Protein AF-R8CMN1-F1 (afdb_monomer_lite)

Foldseek 3Di:
DDDDPDPDPDDPPVVVVVVVVVVVVVVVCCVVPVADADDQDDDDDPDDDDPPDPPDDDDSVVVRVVVRVVRVVVVVCCVPVPD

Secondary structure (DSSP, 8-state):
-PPP-SSSPPP-HHHHHHHHHHHHHHHHHHHHHSS--PPP------S--TT--TT----HHHHHHHHHHHHHHHHHHHHHH--

Sequence (83 aa):
MTKQLSFLPKIDRTATQEKLEGVLESVRIYRQFGMIRKEMKVTSSYEMREHGPTHTVGKPLEDVAIANLQQSEHEEWLDTEYP

Structure (mmCIF, N/CA/C/O backbone):
data_AF-R8C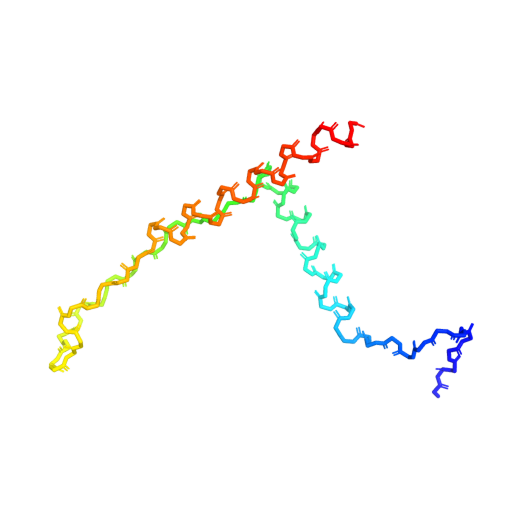MN1-F1
#
_entry.id   AF-R8CMN1-F1
#
loop_
_atom_site.group_PDB
_atom_site.id
_atom_site.type_symbol
_atom_site.label_atom_id
_atom_site.label_alt_id
_atom_site.label_comp_id
_atom_site.label_asym_id
_atom_site.label_entity_id
_atom_site.label_seq_id
_atom_site.pdbx_PDB_ins_code
_atom_site.Cartn_x
_atom_site.Cartn_y
_atom_site.Cartn_z
_atom_site.occupancy
_atom_site.B_iso_or_equiv
_atom_site.auth_seq_id
_atom_site.auth_comp_id
_atom_site.auth_asym_id
_atom_site.auth_atom_id
_atom_site.pdbx_PDB_model_num
ATOM 1 N N . MET A 1 1 ? -21.111 -20.877 21.088 1.00 41.69 1 MET A N 1
ATOM 2 C CA . MET A 1 1 ? -21.057 -19.670 20.232 1.00 41.69 1 MET A CA 1
ATOM 3 C C . MET A 1 1 ? -21.263 -18.443 21.107 1.00 41.69 1 MET A C 1
ATOM 5 O O . MET A 1 1 ? -22.291 -18.352 21.764 1.00 41.69 1 MET A O 1
ATOM 9 N N . THR A 1 2 ? -20.277 -17.550 21.186 1.00 55.66 2 THR A N 1
ATOM 10 C CA . THR A 1 2 ? -20.326 -16.336 22.015 1.00 55.66 2 THR A CA 1
ATOM 11 C C . THR A 1 2 ? -21.274 -15.301 21.400 1.00 55.66 2 THR A C 1
ATOM 13 O 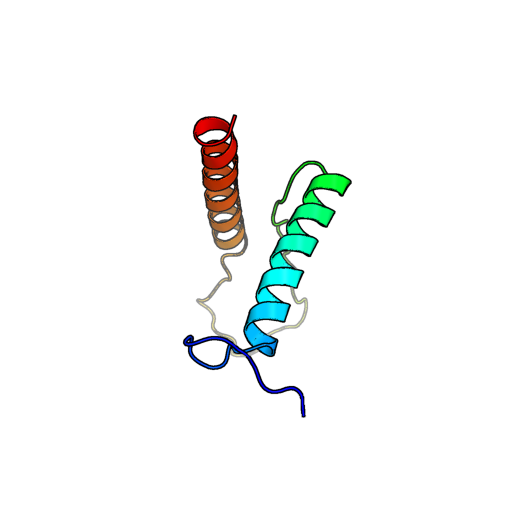O . THR A 1 2 ? -21.094 -14.868 20.262 1.00 55.66 2 THR A O 1
ATOM 16 N N . LYS A 1 3 ? -22.330 -14.956 22.146 1.00 65.38 3 LYS A N 1
ATOM 17 C CA . LYS A 1 3 ? -23.405 -14.035 21.75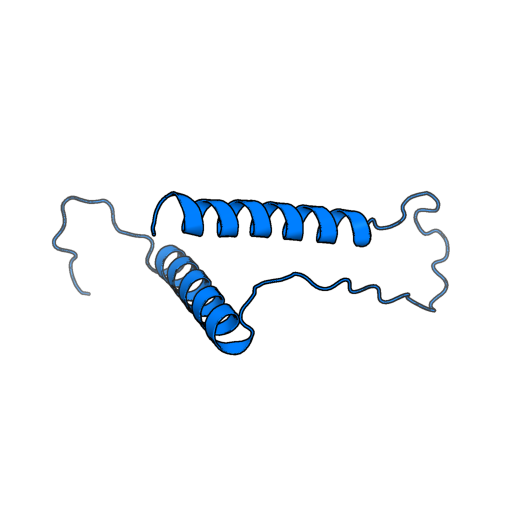4 1.00 65.38 3 LYS A CA 1
ATOM 18 C C . LYS A 1 3 ? -22.917 -12.594 21.967 1.00 65.38 3 LYS A C 1
ATOM 20 O O . LYS A 1 3 ? -22.518 -12.247 23.073 1.00 65.38 3 LYS A O 1
ATOM 25 N N . GLN A 1 4 ? -22.886 -11.786 20.908 1.00 66.31 4 GLN A N 1
ATOM 26 C CA . GLN A 1 4 ? -22.438 -10.390 20.965 1.00 66.31 4 GLN A CA 1
ATOM 27 C C . GLN A 1 4 ? -23.475 -9.534 21.717 1.00 66.31 4 GLN A C 1
ATOM 29 O O . GLN A 1 4 ? -24.650 -9.543 21.360 1.00 66.31 4 GLN A O 1
ATOM 34 N N . LEU A 1 5 ? -23.035 -8.821 22.760 1.00 64.25 5 LEU A N 1
ATOM 35 C CA . LEU A 1 5 ? -23.836 -7.929 23.615 1.00 64.25 5 LEU A CA 1
ATOM 36 C C . LEU A 1 5 ? -23.785 -6.471 23.115 1.00 64.25 5 LEU A C 1
ATOM 38 O O . LEU A 1 5 ? -23.464 -5.563 23.876 1.00 64.25 5 LEU A O 1
ATOM 42 N N . SER A 1 6 ? -24.046 -6.215 21.832 1.00 66.75 6 SER A N 1
ATOM 43 C CA . SER A 1 6 ? -24.175 -4.833 21.348 1.00 66.75 6 SER A CA 1
ATOM 44 C C . SER A 1 6 ? -25.327 -4.683 20.360 1.00 66.75 6 SER A C 1
ATOM 46 O O . SER A 1 6 ? -25.614 -5.585 19.580 1.00 66.75 6 SER A O 1
ATOM 48 N N . PHE A 1 7 ? -25.994 -3.528 20.422 1.00 68.94 7 PHE A N 1
ATOM 49 C CA . PHE A 1 7 ? -27.097 -3.100 19.548 1.00 68.94 7 PHE A CA 1
ATOM 50 C C . PHE A 1 7 ? -26.663 -2.861 18.090 1.00 68.94 7 PHE A C 1
ATOM 52 O O . PHE A 1 7 ? -27.483 -2.525 17.240 1.00 68.94 7 PHE A O 1
ATOM 59 N N . LEU A 1 8 ? -25.365 -2.993 17.813 1.00 67.94 8 LEU A N 1
ATOM 60 C CA . LEU A 1 8 ? -24.777 -2.787 16.503 1.00 67.94 8 LEU A CA 1
ATOM 61 C C . LEU A 1 8 ? -24.899 -4.063 15.659 1.00 67.94 8 LEU A C 1
ATOM 63 O O . LEU A 1 8 ? -24.865 -5.170 16.209 1.00 67.94 8 LEU A O 1
ATOM 67 N N . PRO A 1 9 ? -24.995 -3.931 14.324 1.00 73.75 9 PRO A N 1
ATOM 68 C CA . PRO A 1 9 ? -24.952 -5.069 13.418 1.00 73.75 9 PRO A CA 1
ATOM 69 C C . PRO A 1 9 ? -23.746 -5.965 13.706 1.00 73.75 9 PRO A C 1
ATOM 71 O O . PRO A 1 9 ? -22.695 -5.507 14.164 1.00 73.75 9 PRO A O 1
ATOM 74 N N . LYS A 1 10 ? -23.894 -7.264 13.428 1.00 81.00 10 LYS A N 1
ATOM 75 C CA . LYS A 1 10 ? -22.797 -8.221 13.571 1.00 81.00 10 LYS A CA 1
ATOM 76 C C . LYS A 1 10 ? -21.611 -7.729 12.740 1.00 81.00 10 LYS A C 1
ATOM 78 O O . LYS A 1 10 ? -21.718 -7.608 11.525 1.00 81.00 10 LYS A O 1
ATOM 83 N N . ILE A 1 11 ? -20.501 -7.446 13.415 1.00 83.25 11 ILE A N 1
ATOM 84 C CA . ILE A 1 11 ? -19.289 -6.953 12.767 1.00 83.25 11 ILE A CA 1
ATOM 85 C C . ILE A 1 11 ? -18.732 -8.073 11.888 1.00 83.25 11 ILE A C 1
ATOM 87 O O . ILE A 1 11 ? -18.639 -9.227 12.326 1.00 83.25 11 ILE A O 1
ATOM 91 N N . ASP A 1 12 ? -18.345 -7.724 10.663 1.00 90.06 12 ASP A N 1
ATOM 92 C CA . ASP A 1 12 ? -17.535 -8.597 9.825 1.00 90.06 12 ASP A CA 1
ATOM 93 C C . ASP A 1 12 ? -16.147 -8.720 10.460 1.00 90.06 12 ASP A C 1
ATOM 95 O O . ASP A 1 12 ? -15.293 -7.838 10.338 1.00 90.06 12 ASP A O 1
ATOM 99 N N . ARG A 1 13 ? -15.951 -9.802 11.217 1.00 88.62 13 ARG A N 1
ATOM 100 C CA . ARG A 1 13 ? -14.709 -10.042 11.957 1.00 88.62 13 ARG A CA 1
ATOM 101 C C . ARG A 1 13 ? -13.522 -10.221 11.024 1.00 88.62 13 ARG A C 1
ATOM 103 O O . ARG A 1 13 ? -12.451 -9.736 11.352 1.00 88.62 13 ARG A O 1
ATOM 110 N N . THR A 1 14 ? -13.729 -10.874 9.885 1.00 91.88 14 THR A N 1
ATOM 111 C CA . THR A 1 14 ? -12.689 -11.124 8.886 1.00 91.88 14 THR A CA 1
ATOM 112 C C . THR A 1 14 ? -12.220 -9.824 8.246 1.00 91.88 14 THR A C 1
ATOM 114 O O . THR A 1 14 ? -11.037 -9.513 8.318 1.00 91.88 14 THR A O 1
ATOM 117 N N . ALA A 1 15 ? -13.146 -9.002 7.745 1.00 91.81 15 ALA A N 1
ATOM 118 C CA . ALA A 1 15 ? -12.801 -7.713 7.151 1.00 91.81 15 ALA A CA 1
ATOM 119 C C . ALA A 1 15 ? -12.212 -6.737 8.183 1.00 91.81 15 ALA A C 1
ATOM 121 O O . ALA A 1 15 ? -11.341 -5.929 7.866 1.00 91.81 15 ALA A O 1
ATOM 122 N N . THR A 1 16 ? -12.682 -6.797 9.433 1.00 92.25 16 THR A N 1
ATOM 123 C CA . THR A 1 16 ? -12.124 -5.975 10.516 1.00 92.25 16 THR A CA 1
ATOM 124 C C . THR A 1 16 ? -10.702 -6.403 10.847 1.00 92.25 16 THR A C 1
ATOM 126 O O . THR A 1 16 ? -9.838 -5.543 10.965 1.00 92.25 16 THR A O 1
ATOM 129 N N . GLN A 1 17 ? -10.454 -7.708 10.973 1.00 93.75 17 GLN A N 1
ATOM 130 C CA . GLN A 1 17 ? -9.128 -8.247 11.248 1.00 93.75 17 GLN A CA 1
ATOM 131 C C . GLN A 1 17 ? -8.139 -7.871 10.143 1.00 93.75 17 GLN A C 1
ATOM 133 O O . GLN A 1 17 ? -7.090 -7.325 10.458 1.00 93.75 17 GLN A O 1
ATOM 138 N N . GLU A 1 18 ? -8.502 -8.066 8.873 1.00 96.19 18 GLU A N 1
ATOM 139 C CA . GLU A 1 18 ? -7.658 -7.714 7.724 1.00 96.19 18 GLU A CA 1
ATOM 140 C C . GLU A 1 18 ? -7.266 -6.228 7.732 1.00 96.19 18 GLU A C 1
ATOM 142 O O . GLU A 1 18 ? -6.097 -5.880 7.569 1.00 96.19 18 GLU A O 1
ATOM 147 N N . LYS A 1 19 ? -8.226 -5.334 8.007 1.00 95.38 19 LYS A N 1
ATOM 148 C CA . LYS A 1 19 ? -7.946 -3.896 8.136 1.00 95.38 19 LYS A CA 1
ATOM 149 C C . LYS A 1 19 ? -7.011 -3.588 9.303 1.00 95.38 19 LYS A C 1
ATOM 151 O O . LYS A 1 19 ? -6.110 -2.767 9.162 1.00 95.38 19 LYS A O 1
ATOM 156 N N . LEU A 1 20 ? -7.238 -4.219 10.453 1.00 96.44 20 LEU A N 1
ATOM 157 C CA . LEU A 1 20 ? -6.460 -3.984 11.669 1.00 96.44 20 LEU A CA 1
ATOM 158 C C . LEU A 1 20 ? -5.016 -4.469 11.489 1.00 96.44 20 LEU A C 1
ATOM 160 O O . LEU A 1 20 ? -4.079 -3.744 11.811 1.00 96.44 20 LEU A O 1
ATOM 164 N N . GLU A 1 21 ? -4.835 -5.651 10.903 1.00 96.44 21 GLU A N 1
ATOM 165 C CA . GLU A 1 21 ? -3.526 -6.202 10.548 1.00 96.44 21 GLU A CA 1
ATOM 166 C C . GLU A 1 21 ? -2.802 -5.324 9.521 1.00 96.44 21 GLU A C 1
ATOM 168 O O . GLU A 1 21 ? -1.617 -5.052 9.697 1.00 96.44 21 GLU A O 1
ATOM 173 N N . GLY A 1 22 ? -3.509 -4.794 8.516 1.00 94.69 22 GLY A N 1
ATOM 174 C CA . GLY A 1 22 ? -2.932 -3.860 7.546 1.00 94.69 22 GLY A CA 1
ATOM 175 C C . GLY A 1 22 ? -2.366 -2.587 8.187 1.00 94.69 22 GLY A C 1
ATOM 176 O O . GLY A 1 22 ? -1.272 -2.150 7.834 1.00 94.69 22 GLY A O 1
ATOM 177 N N . VAL A 1 23 ? -3.070 -2.019 9.173 1.00 93.62 23 VAL A N 1
ATOM 178 C CA . VAL A 1 23 ? -2.587 -0.846 9.925 1.00 93.62 23 VAL A CA 1
ATOM 179 C C . VAL A 1 23 ? -1.420 -1.209 10.846 1.00 93.62 23 VAL A C 1
ATOM 181 O O . VAL A 1 23 ? -0.444 -0.470 10.937 1.00 93.62 23 VAL A O 1
ATOM 184 N N . LEU A 1 24 ? -1.474 -2.349 11.536 1.00 95.81 24 LEU A N 1
ATOM 185 C CA . LEU A 1 24 ? -0.363 -2.774 12.396 1.00 95.81 24 LEU A CA 1
ATOM 186 C C . LEU A 1 24 ? 0.910 -3.053 11.588 1.00 95.81 24 LEU A C 1
ATOM 188 O O . LEU A 1 24 ? 2.014 -2.762 12.052 1.00 95.81 24 LEU A O 1
ATOM 192 N N . GLU A 1 25 ? 0.760 -3.575 10.375 1.00 94.06 25 GLU A N 1
ATOM 193 C CA . GLU A 1 25 ? 1.868 -3.810 9.461 1.00 94.06 25 GLU A CA 1
ATOM 194 C C . GLU A 1 25 ? 2.484 -2.502 8.953 1.00 94.06 25 GLU A C 1
ATOM 196 O O . GLU A 1 25 ? 3.710 -2.375 8.945 1.00 94.06 25 GLU A O 1
ATOM 201 N N . SER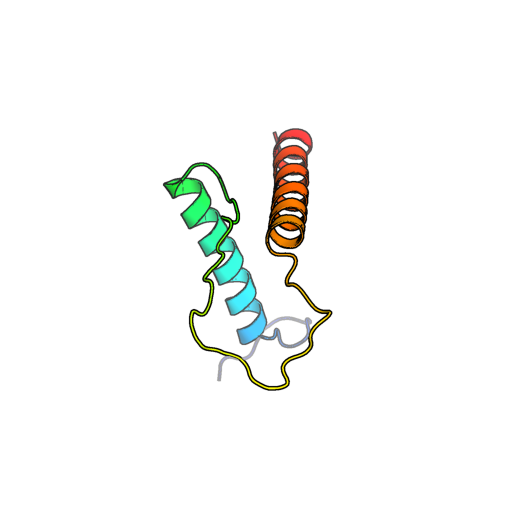 A 1 26 ? 1.674 -1.493 8.607 1.00 90.31 26 SER A N 1
ATOM 202 C CA . SER A 1 26 ? 2.209 -0.181 8.218 1.00 90.31 26 SER A CA 1
ATOM 203 C C . SER A 1 26 ? 3.007 0.457 9.361 1.00 90.31 26 SER A C 1
ATOM 205 O O . SER A 1 26 ? 4.135 0.902 9.148 1.00 90.31 26 SER A O 1
ATOM 207 N N . VAL A 1 27 ? 2.499 0.389 10.598 1.00 91.19 27 VAL A N 1
ATOM 208 C CA . VAL A 1 27 ? 3.221 0.839 11.801 1.00 91.19 27 VAL A CA 1
ATOM 209 C C . VAL A 1 27 ? 4.531 0.070 11.986 1.00 91.19 27 VAL A C 1
ATOM 211 O O . VAL A 1 27 ? 5.562 0.668 12.304 1.00 91.19 27 VAL A O 1
ATOM 214 N N . ARG A 1 28 ? 4.526 -1.252 11.772 1.00 93.81 28 ARG A N 1
ATOM 215 C CA . ARG A 1 28 ? 5.734 -2.084 11.865 1.00 93.81 28 ARG A CA 1
ATOM 216 C C . ARG A 1 28 ? 6.795 -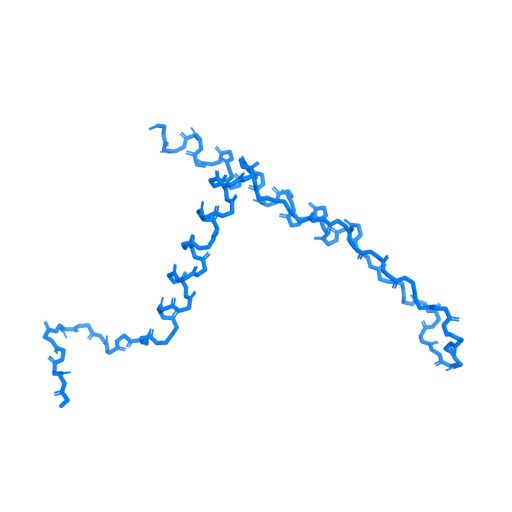1.649 10.854 1.00 93.81 28 ARG A C 1
ATOM 218 O O . ARG A 1 28 ? 7.954 -1.489 11.237 1.00 93.81 28 ARG A O 1
ATOM 225 N N . ILE A 1 29 ? 6.408 -1.451 9.593 1.00 89.94 29 ILE A N 1
ATOM 226 C CA . ILE A 1 29 ? 7.299 -1.005 8.512 1.00 89.94 29 ILE A CA 1
ATOM 227 C C . ILE A 1 29 ? 7.855 0.383 8.834 1.00 89.94 29 ILE A C 1
ATOM 229 O O . ILE A 1 29 ? 9.071 0.567 8.808 1.00 89.94 29 ILE A O 1
ATOM 233 N N . TYR A 1 30 ? 6.998 1.330 9.216 1.00 89.50 30 TYR A N 1
ATOM 234 C CA . TYR A 1 30 ? 7.424 2.682 9.565 1.00 89.50 30 TYR A CA 1
ATOM 235 C C . TYR A 1 30 ? 8.408 2.686 10.739 1.00 89.50 30 TYR A C 1
ATOM 237 O O . TYR A 1 30 ? 9.442 3.338 10.680 1.00 89.50 30 TYR A O 1
ATOM 245 N N . ARG A 1 31 ? 8.165 1.886 11.784 1.00 89.06 31 ARG A N 1
ATOM 246 C CA . ARG A 1 31 ? 9.101 1.758 12.911 1.00 89.06 31 ARG A CA 1
ATOM 247 C C . ARG A 1 31 ? 10.459 1.183 12.496 1.00 89.06 31 ARG A C 1
ATOM 249 O O . ARG A 1 31 ? 11.471 1.529 13.098 1.00 89.06 31 ARG A O 1
ATOM 256 N N . GLN A 1 32 ? 10.480 0.273 11.524 1.00 91.31 32 GLN A N 1
ATOM 257 C CA . GLN A 1 32 ? 11.704 -0.382 11.066 1.00 91.31 32 GLN A CA 1
ATOM 258 C C . GLN A 1 32 ? 12.519 0.494 10.104 1.00 91.31 32 GLN A C 1
ATOM 260 O O . GLN A 1 32 ? 13.743 0.516 10.204 1.00 91.31 32 GLN A O 1
ATOM 265 N N . PHE A 1 33 ? 11.857 1.182 9.174 1.00 86.75 33 PHE A N 1
ATOM 266 C CA . PHE A 1 33 ? 12.509 1.902 8.075 1.00 86.75 33 PHE A CA 1
ATOM 267 C C . PHE A 1 33 ? 12.436 3.430 8.198 1.00 86.75 33 PHE A C 1
ATOM 269 O O . PHE A 1 33 ? 13.161 4.127 7.498 1.00 86.75 33 PHE A O 1
ATOM 276 N N . GLY A 1 34 ? 11.584 3.958 9.077 1.00 84.94 34 GLY A N 1
ATOM 277 C CA . GLY A 1 34 ? 11.350 5.394 9.272 1.00 84.94 34 GLY A CA 1
ATOM 278 C C . GLY A 1 34 ? 10.456 6.047 8.216 1.00 84.94 34 GLY A C 1
ATOM 279 O O . GLY A 1 34 ? 10.208 7.242 8.295 1.00 84.94 34 GLY A O 1
ATOM 280 N N . MET A 1 35 ? 10.001 5.290 7.216 1.00 85.69 35 MET A N 1
ATOM 281 C CA . MET A 1 35 ? 9.192 5.776 6.097 1.00 85.69 35 MET A CA 1
ATOM 282 C C . MET A 1 35 ? 8.506 4.606 5.387 1.00 85.69 35 MET A C 1
ATOM 284 O O . MET A 1 35 ? 8.988 3.471 5.438 1.00 85.69 35 MET A O 1
ATOM 288 N N . ILE A 1 36 ? 7.406 4.882 4.684 1.00 88.62 36 ILE A N 1
ATOM 289 C CA . ILE A 1 36 ? 6.738 3.911 3.811 1.00 88.62 36 ILE A CA 1
ATOM 290 C C . ILE A 1 36 ? 6.787 4.452 2.387 1.00 88.62 36 ILE A C 1
ATOM 292 O O . ILE A 1 36 ? 6.161 5.457 2.074 1.00 88.62 36 ILE A O 1
ATOM 296 N N . ARG A 1 37 ? 7.537 3.791 1.500 1.00 90.38 37 ARG A N 1
ATOM 297 C CA . ARG A 1 37 ? 7.595 4.152 0.079 1.00 90.38 37 ARG A CA 1
ATOM 298 C C . ARG A 1 37 ? 7.490 2.923 -0.797 1.00 90.38 37 ARG A C 1
ATOM 300 O O . ARG A 1 37 ? 8.029 1.863 -0.490 1.00 90.38 37 ARG A O 1
ATOM 307 N N . LYS A 1 38 ? 6.802 3.088 -1.920 1.00 91.44 38 LYS A N 1
ATOM 308 C CA . LYS A 1 38 ? 6.756 2.102 -2.987 1.00 91.44 38 LYS A CA 1
ATOM 309 C C . LYS A 1 38 ? 7.997 2.272 -3.853 1.00 91.44 38 LYS A C 1
ATOM 311 O O . LYS A 1 38 ? 8.244 3.353 -4.390 1.00 91.44 38 LYS A O 1
ATOM 316 N N . GLU A 1 39 ? 8.770 1.205 -3.992 1.00 88.19 39 GLU A N 1
ATOM 317 C CA . GLU A 1 39 ? 9.922 1.178 -4.888 1.00 88.19 39 GLU A CA 1
ATOM 318 C C . GLU A 1 39 ? 9.496 0.862 -6.322 1.00 88.19 39 GLU A C 1
ATOM 320 O O . GLU A 1 39 ? 8.563 0.091 -6.575 1.00 88.19 39 GLU A O 1
ATOM 325 N N . MET A 1 40 ? 10.210 1.445 -7.284 1.00 87.69 40 MET A N 1
ATOM 326 C CA . MET A 1 40 ? 10.040 1.083 -8.683 1.00 87.69 40 MET A CA 1
ATOM 327 C C . MET A 1 40 ? 10.580 -0.321 -8.924 1.00 87.69 40 MET A C 1
ATOM 329 O O . MET A 1 40 ? 11.760 -0.592 -8.716 1.00 87.69 40 MET A O 1
ATOM 333 N N . LYS A 1 41 ? 9.728 -1.200 -9.452 1.00 80.44 41 LYS A N 1
ATOM 334 C CA . LYS A 1 41 ? 10.138 -2.519 -9.926 1.00 80.44 41 LYS A CA 1
ATOM 335 C C . LYS A 1 41 ? 9.725 -2.681 -11.378 1.00 80.44 41 LYS A C 1
ATOM 337 O O . LYS A 1 41 ? 8.540 -2.736 -11.691 1.00 80.44 41 LYS A O 1
ATOM 342 N N . VAL A 1 42 ? 10.713 -2.775 -12.261 1.00 78.44 42 VAL A N 1
ATOM 343 C CA . VAL A 1 42 ? 10.508 -3.136 -13.665 1.00 78.44 42 VAL A CA 1
ATOM 344 C C . VAL A 1 42 ? 11.321 -4.387 -13.932 1.00 78.44 42 VAL A C 1
ATOM 346 O O . VAL A 1 42 ? 12.544 -4.372 -13.852 1.00 78.44 42 VAL A O 1
ATOM 349 N N . THR A 1 43 ? 10.636 -5.487 -14.222 1.00 72.25 43 THR A N 1
ATOM 350 C CA . THR A 1 43 ? 11.278 -6.714 -14.692 1.00 72.25 43 THR A CA 1
ATOM 351 C C . THR A 1 43 ? 10.923 -6.867 -16.160 1.00 72.25 43 THR A C 1
ATOM 353 O O . THR A 1 43 ? 9.777 -7.166 -16.492 1.00 72.25 43 THR A O 1
ATOM 356 N N . SER A 1 44 ? 11.885 -6.603 -17.045 1.00 68.25 44 SER A N 1
ATOM 357 C CA . SER A 1 44 ? 11.712 -6.872 -18.470 1.00 68.25 44 SER A CA 1
ATOM 358 C C . SER A 1 44 ? 11.641 -8.384 -18.695 1.00 68.25 44 SER A C 1
ATOM 360 O O . SER A 1 44 ? 12.454 -9.139 -18.162 1.00 68.25 44 SER A O 1
ATOM 362 N N . SER A 1 45 ? 10.670 -8.848 -19.487 1.00 68.75 45 SER A N 1
ATOM 363 C CA . SER A 1 45 ? 10.724 -10.208 -20.026 1.00 68.75 45 SER A CA 1
ATOM 364 C C . SER A 1 45 ? 11.638 -10.206 -21.248 1.00 68.75 45 SER A C 1
ATOM 366 O O . SER A 1 45 ? 11.416 -9.423 -22.168 1.00 68.75 45 SER A O 1
ATOM 368 N N . TYR A 1 46 ? 12.630 -11.093 -21.281 1.00 66.94 46 TYR A N 1
ATOM 369 C CA . TYR A 1 46 ? 13.476 -11.303 -22.465 1.00 66.94 46 TYR A CA 1
ATOM 370 C C . TYR A 1 46 ? 12.806 -12.186 -23.533 1.00 66.94 46 TYR A C 1
ATOM 372 O O . TYR A 1 46 ? 13.361 -12.377 -24.611 1.00 66.94 46 TYR A O 1
ATOM 380 N N . GLU A 1 47 ? 11.621 -12.732 -23.246 1.00 73.75 47 GLU A N 1
ATOM 381 C CA . GLU A 1 47 ? 10.873 -13.575 -24.176 1.00 73.75 47 GLU A CA 1
ATOM 382 C C . GLU A 1 47 ? 10.199 -12.746 -25.274 1.00 73.75 47 GLU A C 1
ATOM 384 O O . GLU A 1 47 ? 9.521 -11.748 -25.010 1.00 73.75 47 GLU A O 1
ATOM 389 N N . MET A 1 48 ? 10.368 -13.197 -26.516 1.00 68.69 48 MET A N 1
ATOM 390 C CA . MET A 1 48 ? 9.711 -12.625 -27.684 1.00 68.69 48 MET A CA 1
ATOM 391 C C . MET A 1 48 ? 8.206 -12.894 -27.607 1.00 68.69 48 MET A C 1
ATOM 393 O O . MET A 1 48 ? 7.764 -14.041 -27.626 1.00 68.69 48 MET A O 1
ATOM 397 N N . ARG A 1 49 ? 7.405 -11.829 -27.509 1.00 69.88 49 ARG A N 1
ATOM 398 C CA . ARG A 1 49 ? 5.940 -11.917 -27.538 1.00 69.88 49 ARG A CA 1
ATOM 399 C C . ARG A 1 49 ? 5.436 -11.713 -28.963 1.00 69.88 49 ARG A C 1
ATOM 401 O O . ARG A 1 49 ? 5.125 -10.592 -29.360 1.00 69.88 49 ARG A O 1
ATOM 408 N N . GLU A 1 50 ? 5.362 -12.804 -29.718 1.00 74.31 50 GLU A N 1
ATOM 409 C CA . GLU A 1 50 ? 4.701 -12.846 -31.028 1.00 74.31 50 GLU A CA 1
ATOM 410 C C . GLU A 1 50 ? 3.227 -12.404 -30.875 1.00 74.31 50 GLU A C 1
ATOM 412 O O . GLU A 1 50 ? 2.519 -12.871 -29.983 1.00 74.31 50 GLU A O 1
ATOM 417 N N . HIS A 1 51 ? 2.771 -11.466 -31.713 1.00 77.00 51 HIS A N 1
ATOM 418 C CA . HIS A 1 51 ? 1.402 -10.910 -31.720 1.00 77.00 51 HIS A CA 1
ATOM 419 C C . HIS A 1 51 ? 0.915 -10.220 -30.424 1.00 77.00 51 HIS A C 1
ATOM 421 O O . HIS A 1 51 ? -0.289 -10.066 -30.214 1.00 77.00 51 HIS A O 1
ATOM 427 N N . GLY A 1 52 ? 1.825 -9.765 -29.555 1.00 70.00 52 GLY A N 1
ATOM 428 C CA . GLY A 1 52 ? 1.464 -8.983 -28.367 1.00 70.00 52 GLY A CA 1
ATOM 429 C C . GLY A 1 52 ? 0.928 -7.574 -28.692 1.00 70.00 52 GLY A C 1
ATOM 430 O O . GLY A 1 52 ? 1.227 -7.033 -29.761 1.00 70.00 52 GLY A O 1
ATOM 431 N N . 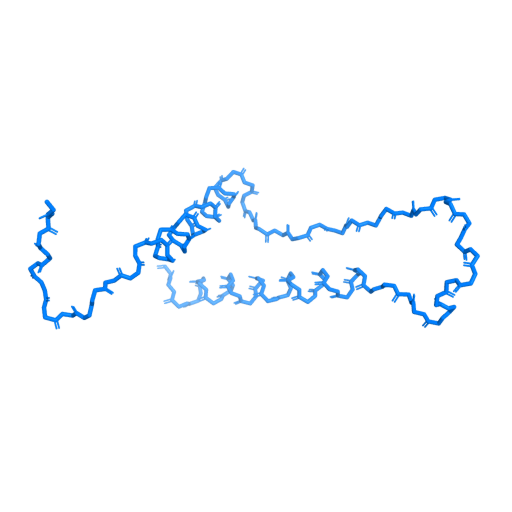PRO A 1 53 ? 0.166 -6.937 -27.776 1.00 71.06 53 PRO A N 1
ATOM 432 C CA . PRO A 1 53 ? -0.335 -5.575 -27.960 1.00 71.06 53 PRO A CA 1
ATOM 433 C C . PRO A 1 53 ? 0.828 -4.594 -28.168 1.00 71.06 53 PRO A C 1
ATOM 435 O O . PRO A 1 53 ? 1.557 -4.254 -27.241 1.00 71.06 53 PRO A O 1
ATOM 438 N N . THR A 1 54 ? 1.006 -4.144 -29.410 1.00 66.31 54 THR A N 1
ATOM 439 C CA . THR A 1 54 ? 2.190 -3.389 -29.860 1.00 66.31 54 THR A CA 1
ATOM 440 C C . THR A 1 54 ? 2.204 -1.933 -29.375 1.00 66.31 54 THR A C 1
ATOM 442 O O . THR A 1 54 ? 3.228 -1.261 -29.449 1.00 66.31 54 THR A O 1
ATOM 445 N N . HIS A 1 55 ? 1.082 -1.431 -28.850 1.00 68.31 55 HIS A N 1
ATOM 446 C CA . HIS A 1 55 ? 0.916 -0.025 -28.457 1.00 68.31 55 HIS A CA 1
ATOM 447 C C . HIS A 1 55 ? 0.674 0.183 -26.959 1.00 68.31 55 HIS A C 1
ATOM 449 O O . HIS A 1 55 ? 0.387 1.300 -26.534 1.00 68.31 55 HIS A O 1
ATOM 455 N N . THR A 1 56 ? 0.779 -0.868 -26.143 1.00 69.81 56 THR A N 1
ATOM 456 C CA . THR A 1 56 ? 0.537 -0.769 -24.701 1.00 69.81 56 THR A CA 1
ATOM 457 C C . THR A 1 56 ? 1.831 -1.024 -23.948 1.00 69.81 56 THR A C 1
ATOM 459 O O . THR A 1 56 ? 2.253 -2.163 -23.769 1.00 69.81 56 THR A O 1
ATOM 462 N N . VAL A 1 57 ? 2.459 0.059 -23.494 1.00 74.56 57 VAL A N 1
ATOM 463 C CA . VAL A 1 57 ? 3.562 0.004 -22.533 1.00 74.56 57 VAL A CA 1
ATOM 464 C C . VAL A 1 57 ? 3.006 0.179 -21.123 1.00 74.56 57 VAL A C 1
ATOM 466 O O . VAL A 1 57 ? 2.084 0.965 -20.903 1.00 74.56 57 VAL A O 1
ATOM 469 N N . GLY A 1 58 ? 3.552 -0.568 -20.164 1.00 79.88 58 GLY A N 1
ATOM 470 C CA . GLY A 1 58 ? 3.258 -0.327 -18.754 1.00 79.88 58 GLY A CA 1
ATOM 471 C C . GLY A 1 58 ? 3.761 1.053 -18.324 1.00 79.88 58 GLY A C 1
ATOM 472 O O . GLY A 1 58 ? 4.719 1.574 -18.895 1.00 79.88 58 GLY A O 1
ATOM 473 N N . LYS A 1 59 ? 3.143 1.617 -17.284 1.00 86.62 59 LYS A N 1
ATOM 474 C CA . LYS A 1 59 ? 3.470 2.939 -16.728 1.00 86.62 59 LYS A CA 1
ATOM 475 C C . LYS A 1 59 ? 3.972 2.852 -15.274 1.00 86.62 59 LYS A C 1
ATOM 477 O O . LYS A 1 59 ? 3.503 3.581 -14.405 1.00 86.62 59 LYS A O 1
ATOM 482 N N . PRO A 1 60 ? 4.966 1.987 -14.980 1.00 88.00 60 PRO A N 1
ATOM 483 C CA . PRO A 1 60 ? 5.378 1.692 -13.606 1.00 88.00 60 PRO A CA 1
ATOM 484 C C . PRO A 1 60 ? 5.928 2.917 -12.868 1.00 88.00 60 PRO A C 1
ATOM 486 O O . PRO A 1 60 ? 5.778 3.014 -11.655 1.00 88.00 60 PRO A O 1
ATOM 489 N N . LEU A 1 61 ? 6.559 3.851 -13.587 1.00 89.75 61 LEU A N 1
ATOM 490 C CA . LEU A 1 61 ? 7.027 5.112 -13.013 1.00 89.75 61 LEU A CA 1
ATOM 491 C C . LEU A 1 61 ? 5.856 5.951 -12.492 1.00 89.75 61 LEU A C 1
ATOM 493 O O . LEU A 1 61 ? 5.904 6.437 -11.368 1.00 89.75 61 LEU A O 1
ATOM 497 N N . GLU A 1 62 ? 4.817 6.108 -13.309 1.00 89.88 62 GLU A N 1
ATOM 498 C CA . GLU A 1 62 ? 3.658 6.949 -13.006 1.00 89.88 62 GLU A CA 1
ATOM 499 C C . GLU A 1 62 ? 2.879 6.366 -11.820 1.00 89.88 62 GLU A C 1
ATOM 501 O O . GLU A 1 62 ? 2.604 7.074 -10.854 1.00 89.88 62 GLU A O 1
ATOM 506 N N . ASP A 1 63 ? 2.628 5.053 -11.837 1.00 91.50 63 ASP A N 1
ATOM 507 C CA . ASP A 1 63 ? 1.911 4.350 -10.767 1.00 91.50 63 ASP A CA 1
ATOM 508 C C . ASP A 1 63 ? 2.631 4.452 -9.414 1.00 91.50 63 ASP A C 1
ATOM 510 O O . ASP A 1 63 ? 2.001 4.570 -8.360 1.00 91.50 63 ASP A O 1
ATOM 514 N N . VAL A 1 64 ? 3.965 4.375 -9.423 1.00 93.56 64 VAL A N 1
ATOM 515 C CA . VAL A 1 64 ? 4.778 4.496 -8.206 1.00 93.56 64 VAL A CA 1
ATOM 516 C C . VAL A 1 64 ? 4.842 5.945 -7.733 1.00 93.56 64 VAL A C 1
ATOM 518 O O . VAL A 1 64 ? 4.714 6.192 -6.534 1.00 93.56 64 VAL A O 1
ATOM 521 N N . ALA A 1 65 ? 4.996 6.901 -8.651 1.00 93.88 65 ALA A N 1
ATOM 522 C CA . ALA A 1 65 ? 5.030 8.320 -8.321 1.00 93.88 65 ALA A CA 1
ATOM 523 C C . ALA A 1 65 ? 3.721 8.779 -7.662 1.00 93.88 65 ALA A C 1
ATOM 525 O O . ALA A 1 65 ? 3.767 9.412 -6.610 1.00 93.88 65 ALA A O 1
ATOM 526 N N . ILE A 1 66 ? 2.568 8.401 -8.226 1.00 95.44 66 ILE A N 1
ATOM 527 C CA . ILE A 1 66 ? 1.250 8.750 -7.677 1.00 95.44 66 ILE A CA 1
ATOM 528 C C . ILE A 1 66 ? 1.071 8.154 -6.277 1.00 95.44 66 ILE A C 1
ATOM 530 O O . ILE A 1 66 ? 0.706 8.874 -5.351 1.00 95.44 66 ILE A O 1
ATOM 534 N N . ALA A 1 67 ? 1.380 6.865 -6.097 1.00 92.75 67 ALA A N 1
ATOM 535 C CA . ALA A 1 67 ? 1.242 6.208 -4.798 1.00 92.75 67 ALA A CA 1
ATOM 536 C C . ALA A 1 67 ? 2.116 6.867 -3.715 1.00 92.75 67 ALA A C 1
ATOM 538 O O . ALA A 1 67 ? 1.673 7.069 -2.587 1.00 92.75 67 ALA A O 1
ATOM 539 N N . ASN A 1 68 ? 3.352 7.236 -4.060 1.00 94.12 68 ASN A N 1
ATOM 540 C CA . ASN A 1 68 ? 4.258 7.897 -3.125 1.00 94.12 68 ASN A CA 1
ATOM 541 C C . ASN A 1 68 ? 3.842 9.342 -2.821 1.00 94.12 68 ASN A C 1
ATOM 543 O O . ASN A 1 68 ? 4.060 9.789 -1.698 1.00 94.12 68 ASN A O 1
ATOM 547 N N . LEU A 1 69 ? 3.255 10.065 -3.779 1.00 95.56 69 LEU A N 1
ATOM 548 C CA . LEU A 1 69 ? 2.732 11.412 -3.544 1.00 95.56 69 LEU A CA 1
ATOM 549 C C . LEU A 1 69 ? 1.593 11.386 -2.519 1.00 95.56 69 LEU A C 1
ATOM 551 O O . LEU A 1 69 ? 1.651 12.111 -1.533 1.00 95.56 69 LEU A O 1
ATOM 555 N N . GLN A 1 70 ? 0.621 10.490 -2.701 1.00 93.62 70 GLN A N 1
ATOM 556 C CA . GLN A 1 70 ? -0.497 10.323 -1.764 1.00 93.62 70 GLN A CA 1
ATOM 557 C C . GLN A 1 70 ? -0.019 9.958 -0.354 1.00 93.62 70 GLN A C 1
ATOM 559 O O . GLN A 1 70 ? -0.546 10.455 0.638 1.00 93.62 70 GLN A O 1
ATOM 564 N N . GLN A 1 71 ? 1.006 9.107 -0.260 1.00 91.50 71 GLN A N 1
ATOM 565 C CA . GLN A 1 71 ? 1.610 8.752 1.019 1.00 91.50 71 GLN A CA 1
ATOM 566 C C . GLN A 1 71 ? 2.293 9.957 1.688 1.00 91.50 71 GLN A C 1
ATOM 568 O O . GLN A 1 71 ? 2.148 10.123 2.894 1.00 91.50 71 GLN A O 1
ATOM 573 N N . SER A 1 72 ? 2.977 10.822 0.926 1.00 90.75 72 SER A N 1
ATOM 574 C CA . SER A 1 72 ? 3.546 12.068 1.467 1.00 90.75 72 SER A CA 1
ATOM 575 C C . SER A 1 72 ? 2.475 13.007 2.012 1.00 90.75 72 SER A C 1
ATOM 577 O O . SER A 1 72 ? 2.641 13.534 3.103 1.00 90.75 72 SER A O 1
ATOM 579 N N . GLU A 1 73 ? 1.390 13.222 1.263 1.00 92.44 73 GLU A N 1
ATOM 580 C CA . GLU A 1 73 ? 0.293 14.103 1.691 1.00 92.44 73 GLU A CA 1
ATOM 581 C C . GLU A 1 73 ? -0.341 13.598 2.993 1.00 92.44 73 GLU A C 1
ATOM 583 O O . GLU A 1 73 ? -0.674 14.383 3.878 1.00 92.44 73 GLU A O 1
ATOM 588 N N . HIS A 1 74 ? -0.472 12.277 3.140 1.00 87.25 74 HIS A N 1
ATOM 589 C CA . HIS A 1 74 ? -0.963 11.669 4.372 1.00 87.25 74 HIS A CA 1
ATOM 590 C C . HIS A 1 74 ? 0.002 11.848 5.555 1.00 87.25 74 HIS A C 1
ATOM 592 O O . HIS A 1 74 ? -0.447 12.132 6.663 1.00 87.25 74 HIS A O 1
ATOM 598 N N . GLU A 1 75 ? 1.309 11.689 5.328 1.00 86.25 75 GLU A N 1
ATOM 599 C CA . GLU A 1 75 ? 2.351 11.917 6.341 1.00 86.25 75 GLU A CA 1
ATOM 600 C C . GLU A 1 75 ? 2.351 13.383 6.811 1.00 86.25 75 GLU A C 1
ATOM 602 O O . GLU A 1 75 ? 2.312 13.643 8.010 1.00 86.25 75 GLU A O 1
ATOM 607 N N . GLU A 1 76 ? 2.281 14.339 5.883 1.00 88.75 76 GLU A N 1
ATOM 608 C CA . GLU A 1 76 ? 2.204 15.772 6.200 1.00 88.75 76 GLU A CA 1
ATOM 609 C C . GLU A 1 76 ? 0.916 16.136 6.959 1.00 88.75 76 GLU A C 1
ATOM 611 O O . GLU A 1 76 ? 0.930 16.942 7.893 1.00 88.75 76 GLU A O 1
ATOM 616 N N . TRP A 1 77 ? -0.209 15.516 6.596 1.00 88.62 77 TRP A N 1
ATOM 617 C CA . TRP A 1 77 ? -1.473 15.675 7.313 1.00 88.62 77 TRP A CA 1
ATOM 618 C C . TRP A 1 77 ? -1.382 15.192 8.770 1.00 88.62 77 TRP A C 1
ATOM 620 O O . TRP A 1 77 ? -1.872 15.868 9.675 1.00 88.62 77 TRP A O 1
ATOM 630 N N . LEU A 1 78 ? -0.727 14.052 9.018 1.00 83.38 78 LEU A N 1
ATOM 631 C CA . LEU A 1 78 ? -0.515 13.546 10.379 1.00 83.38 78 LEU A CA 1
ATOM 632 C C . LEU A 1 78 ? 0.326 14.518 11.213 1.00 83.38 78 LEU A C 1
ATOM 634 O O . LEU A 1 78 ? -0.062 14.826 12.338 1.00 83.38 78 LEU A O 1
ATOM 638 N N . ASP A 1 79 ? 1.414 15.040 10.643 1.00 83.62 79 ASP A N 1
ATOM 639 C CA . ASP A 1 79 ? 2.303 15.992 11.321 1.00 83.62 79 ASP A CA 1
ATOM 640 C C . ASP A 1 79 ? 1.612 17.332 11.640 1.00 83.62 79 ASP A C 1
ATOM 642 O O . ASP A 1 79 ? 1.978 18.015 12.597 1.00 83.62 79 ASP A O 1
ATOM 646 N N . THR A 1 80 ? 0.617 17.732 10.842 1.00 86.81 80 THR A N 1
ATOM 647 C CA . THR A 1 80 ? -0.083 19.018 11.003 1.00 86.81 80 THR A CA 1
ATOM 648 C C . THR A 1 80 ? -1.331 18.942 11.883 1.00 86.81 80 THR A C 1
ATOM 650 O O . THR A 1 80 ? -1.595 19.890 12.625 1.00 86.81 80 THR A O 1
ATOM 653 N N . GLU A 1 81 ? -2.105 17.853 11.829 1.00 76.50 81 GLU A N 1
ATOM 654 C CA . GLU A 1 81 ? -3.382 17.728 12.553 1.00 76.50 81 GLU A CA 1
ATOM 655 C C . GLU A 1 81 ? -3.264 16.950 13.882 1.00 76.50 81 GLU A C 1
ATOM 657 O O . GLU A 1 81 ? -4.091 17.142 14.776 1.00 76.50 81 GLU A O 1
ATOM 662 N N . TYR A 1 82 ? -2.211 16.142 14.062 1.00 61.06 82 TYR A N 1
ATOM 663 C CA . TYR A 1 82 ? -1.912 15.402 15.297 1.00 61.06 82 TYR A CA 1
ATOM 664 C C . TYR A 1 82 ? -0.448 15.609 15.755 1.00 61.06 82 TYR A C 1
ATOM 666 O O . TYR A 1 82 ? 0.353 14.679 15.647 1.00 61.06 82 TYR A O 1
ATOM 674 N N . PRO A 1 83 ? -0.090 16.804 16.273 1.00 53.06 83 PRO A N 1
ATOM 675 C CA . PRO A 1 83 ? 1.261 17.094 16.765 1.00 53.06 83 PRO A CA 1
ATOM 676 C C . PRO A 1 83 ? 1.632 16.352 18.060 1.00 53.06 83 PRO A C 1
ATOM 678 O O . PRO A 1 83 ? 0.730 16.068 18.887 1.00 53.06 83 PRO A O 1
#

Organism: NCBI:txid1053205

Radius of gyration: 20.7 Å; chains: 1; bounding box: 41×39×55 Å

pLDDT: mean 82.63, std 11.91, range [41.69, 96.44]